Protein AF-A0A6C2CNF8-F1 (afdb_monomer_lite)

Secondary structure (DSSP, 8-state):
--HHHHHHHHHHHHHHHHHHTT-S---S----S--HHHHHHHHHHHHHHHHHHHTS-HHHHH-HHHHHHHHHHHHHHHHHHHHHHHGGG--S-----TT--SSS-HHHHHHHHHHHHHHTT--HHHHHHHHHIIIIITTTT----S----

Sequence (150 aa):
MEVLGGILAIIVIIFFLKAIGRGGSQTFDDPKPMTDQHLLSAIAGQADWLEKMSRSPIETQQSASIVELARKRRGYIAQLCLEACARADRDDGRPMYLGATRSTNAFTEAADYAKELAAKGVSGENAAVRAVKEKMFIPSGVIYSSHWES

Radius of gyration: 18.25 Å; chains: 1; bounding box: 39×37×63 Å

Structure (mmCIF, N/CA/C/O backbone):
data_AF-A0A6C2CNF8-F1
#
_entry.id   AF-A0A6C2CNF8-F1
#
loop_
_atom_site.group_PDB
_atom_site.id
_atom_site.type_symbol
_atom_site.label_atom_id
_atom_site.label_alt_id
_atom_site.label_comp_id
_atom_site.label_asym_id
_atom_site.label_entity_id
_atom_site.label_seq_id
_atom_site.pdbx_PDB_ins_code
_atom_site.Cartn_x
_atom_site.Cartn_y
_atom_site.Cartn_z
_atom_site.occupancy
_atom_site.B_iso_or_equiv
_atom_site.auth_seq_id
_atom_site.auth_comp_id
_atom_site.auth_asym_id
_atom_site.auth_atom_id
_atom_site.pdbx_PDB_model_num
ATOM 1 N N . MET A 1 1 ? -6.934 -25.096 -42.257 1.00 48.16 1 MET A N 1
ATOM 2 C CA . MET A 1 1 ? -7.905 -24.682 -41.217 1.00 48.16 1 MET A CA 1
ATOM 3 C C . MET A 1 1 ? -7.246 -24.427 -39.852 1.00 48.16 1 MET A C 1
ATOM 5 O O . MET A 1 1 ? -7.946 -24.377 -38.855 1.00 48.16 1 MET A O 1
ATOM 9 N N . GLU A 1 2 ? -5.931 -24.188 -39.776 1.00 50.81 2 GLU A N 1
ATOM 10 C CA . GLU A 1 2 ? -5.233 -24.018 -38.482 1.00 50.81 2 GLU A CA 1
ATOM 11 C C . GLU A 1 2 ? -5.052 -22.546 -38.072 1.00 50.81 2 GLU A C 1
ATOM 13 O O . GLU A 1 2 ? -4.971 -22.227 -36.890 1.00 50.81 2 GLU A O 1
ATOM 18 N N . VAL A 1 3 ? -5.084 -21.619 -39.037 1.00 52.03 3 VAL A N 1
ATOM 19 C CA . VAL A 1 3 ? -4.842 -20.187 -38.784 1.00 52.03 3 VAL A CA 1
ATOM 20 C C . VAL A 1 3 ? -6.027 -19.508 -38.080 1.00 52.03 3 VAL A C 1
ATOM 22 O O . VAL A 1 3 ? -5.825 -18.659 -37.217 1.00 52.03 3 VAL A O 1
ATOM 25 N N . LEU A 1 4 ? -7.272 -19.918 -38.372 1.00 48.91 4 LEU A N 1
ATOM 26 C CA . LEU A 1 4 ? -8.455 -19.366 -37.691 1.00 48.91 4 LEU A CA 1
ATOM 27 C C . LEU A 1 4 ? -8.527 -19.769 -36.208 1.00 48.91 4 LEU A C 1
ATOM 29 O O . LEU A 1 4 ? -8.980 -18.971 -35.392 1.00 48.91 4 LEU A O 1
ATOM 33 N N . GLY A 1 5 ? -8.059 -20.972 -35.852 1.00 48.72 5 GLY A N 1
ATOM 34 C CA . GLY A 1 5 ? -8.058 -21.453 -34.466 1.00 48.72 5 GLY A CA 1
ATOM 35 C C . GLY A 1 5 ? -7.094 -20.671 -33.571 1.00 48.72 5 GLY A C 1
ATOM 36 O O . GLY A 1 5 ? -7.444 -20.329 -32.443 1.00 48.72 5 GLY A O 1
ATOM 37 N N . GLY A 1 6 ? -5.919 -20.309 -34.100 1.00 53.69 6 GLY A N 1
ATOM 38 C CA . GLY A 1 6 ? -4.935 -19.488 -33.387 1.00 53.69 6 GLY A CA 1
ATOM 39 C C . GLY A 1 6 ? -5.410 -18.054 -33.145 1.00 53.69 6 GLY A C 1
ATOM 40 O O . GLY A 1 6 ? -5.254 -17.528 -32.046 1.00 53.69 6 GLY A O 1
ATOM 41 N N . ILE A 1 7 ? -6.063 -17.436 -34.136 1.00 58.25 7 ILE A N 1
ATOM 42 C CA . ILE A 1 7 ? -6.615 -16.078 -33.998 1.00 58.25 7 ILE A CA 1
ATOM 43 C C . ILE A 1 7 ? -7.755 -16.058 -32.972 1.00 58.25 7 ILE A C 1
ATOM 45 O O . ILE A 1 7 ? -7.808 -15.159 -32.133 1.00 58.25 7 ILE A O 1
ATOM 49 N N . LEU A 1 8 ? -8.631 -17.070 -32.979 1.00 58.09 8 LEU A N 1
ATOM 50 C CA . LEU A 1 8 ? -9.711 -17.174 -31.997 1.00 58.09 8 LEU A CA 1
ATOM 51 C C . LEU A 1 8 ? -9.161 -17.343 -30.571 1.00 58.09 8 LEU A C 1
ATOM 53 O O . LEU A 1 8 ? -9.637 -16.682 -29.652 1.00 58.09 8 LEU A O 1
ATOM 57 N N . ALA A 1 9 ? -8.121 -18.164 -30.393 1.00 58.03 9 ALA A N 1
ATOM 58 C CA . ALA A 1 9 ? -7.469 -18.359 -29.098 1.00 58.03 9 ALA A CA 1
ATOM 59 C C . ALA A 1 9 ? -6.827 -17.065 -28.569 1.00 58.03 9 ALA A C 1
ATOM 61 O O . ALA A 1 9 ? -6.993 -16.734 -27.397 1.00 58.03 9 ALA A O 1
ATOM 62 N N . ILE A 1 10 ? -6.168 -16.285 -29.434 1.00 62.84 10 ILE A N 1
ATOM 63 C CA . ILE A 1 10 ? -5.588 -14.985 -29.063 1.00 62.84 10 ILE A CA 1
ATOM 64 C C . ILE A 1 10 ? -6.688 -13.995 -28.660 1.00 62.84 10 ILE A C 1
ATOM 66 O O . ILE A 1 10 ? -6.557 -13.314 -27.644 1.00 62.84 10 ILE A O 1
ATOM 70 N N . ILE A 1 11 ? -7.798 -13.943 -29.402 1.00 61.78 11 ILE A N 1
ATOM 71 C CA . ILE A 1 11 ? -8.933 -13.068 -29.073 1.00 61.78 11 ILE A CA 1
ATOM 72 C C . ILE A 1 11 ? -9.542 -13.455 -27.721 1.00 61.78 11 ILE A C 1
ATOM 74 O O . ILE A 1 11 ? -9.820 -12.567 -26.919 1.00 61.78 11 ILE A O 1
ATOM 78 N N . VAL A 1 12 ? -9.697 -14.751 -27.434 1.00 62.19 12 VAL A N 1
ATOM 79 C CA . VAL A 1 12 ? -10.212 -15.242 -26.146 1.00 62.19 12 VAL A CA 1
ATOM 80 C C . VAL A 1 12 ? -9.253 -14.906 -25.004 1.00 62.19 12 VAL A C 1
ATOM 82 O O . VAL A 1 12 ? -9.713 -14.437 -23.968 1.00 62.19 12 VAL A O 1
ATOM 85 N N . ILE A 1 13 ? -7.937 -15.048 -25.190 1.00 60.31 13 ILE A N 1
ATOM 86 C CA . ILE A 1 13 ? -6.933 -14.672 -24.180 1.00 60.31 13 ILE A CA 1
ATOM 87 C C . ILE A 1 13 ? -6.966 -13.162 -23.913 1.00 60.31 13 ILE A C 1
ATOM 89 O O . ILE A 1 13 ? -6.987 -12.748 -22.756 1.00 60.31 13 ILE A O 1
ATOM 93 N N . ILE A 1 14 ? -7.050 -12.330 -24.957 1.00 59.44 14 ILE A N 1
ATOM 94 C CA . ILE A 1 14 ? -7.179 -10.872 -24.812 1.00 59.44 14 ILE A CA 1
ATOM 95 C C . ILE A 1 14 ? -8.494 -10.518 -24.107 1.00 59.44 14 ILE A C 1
ATOM 97 O O . ILE A 1 14 ? -8.499 -9.649 -23.236 1.00 59.44 14 ILE A O 1
ATOM 101 N N . PHE A 1 15 ? -9.602 -11.190 -24.431 1.00 56.16 15 PHE A N 1
ATOM 102 C CA . PHE A 1 15 ? -10.886 -10.968 -23.764 1.00 56.16 15 PHE A CA 1
ATOM 103 C C . PHE A 1 15 ? -10.860 -11.400 -22.297 1.00 56.16 15 PHE A C 1
ATOM 105 O O . PHE A 1 15 ? -11.357 -10.659 -21.457 1.00 56.16 15 PHE A O 1
ATOM 112 N N . PHE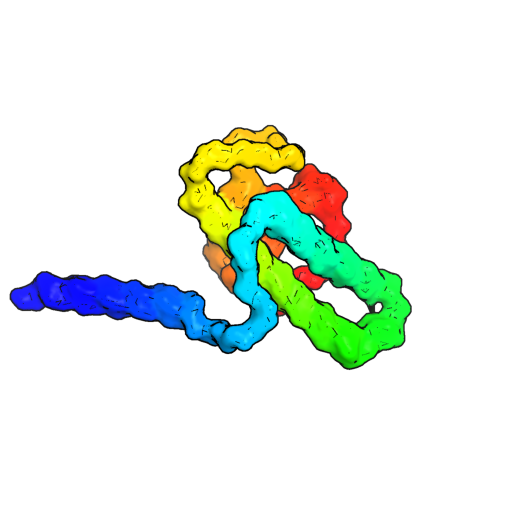 A 1 16 ? -10.242 -12.538 -21.970 1.00 53.69 16 PHE A N 1
ATOM 113 C CA . PHE A 1 16 ? -10.067 -12.994 -20.590 1.00 53.69 16 PHE A CA 1
ATOM 114 C C . PHE A 1 16 ? -9.165 -12.048 -19.792 1.00 53.69 16 PHE A C 1
ATOM 116 O O . PHE A 1 16 ? -9.539 -11.651 -18.693 1.00 53.69 16 PHE A O 1
ATOM 123 N N . LEU A 1 17 ? -8.041 -11.594 -20.357 1.00 54.06 17 LEU A N 1
ATOM 124 C CA . LEU A 1 17 ? -7.172 -10.590 -19.728 1.00 54.06 17 LEU A CA 1
ATOM 125 C C . LEU A 1 17 ? -7.918 -9.269 -19.487 1.00 54.06 17 LEU A C 1
ATOM 127 O O . LEU A 1 17 ? -7.800 -8.661 -18.424 1.00 54.06 17 LEU A O 1
ATOM 131 N N . LYS A 1 18 ? -8.750 -8.844 -20.444 1.00 46.66 18 LYS A N 1
ATOM 132 C CA . LYS A 1 18 ? -9.548 -7.616 -20.337 1.00 46.66 18 LYS A CA 1
ATOM 133 C C . LYS A 1 18 ? -10.743 -7.766 -19.388 1.00 46.66 18 LYS A C 1
ATOM 135 O O . LYS A 1 18 ? -11.150 -6.769 -18.800 1.00 46.66 18 LYS A O 1
ATOM 140 N N . ALA A 1 19 ? -11.287 -8.974 -19.228 1.00 49.00 19 ALA A N 1
ATOM 141 C CA . ALA A 1 19 ? -12.388 -9.290 -18.318 1.00 49.00 19 ALA A CA 1
ATOM 142 C C . ALA A 1 19 ? -11.918 -9.438 -16.864 1.00 49.00 19 ALA A C 1
ATOM 144 O O . ALA A 1 19 ? -12.583 -8.925 -15.968 1.00 49.00 19 ALA A O 1
ATOM 145 N N . ILE A 1 20 ? -10.738 -10.027 -16.631 1.00 53.00 20 ILE A N 1
ATOM 146 C CA . ILE A 1 20 ? -10.081 -10.026 -15.313 1.00 53.00 20 ILE A CA 1
ATOM 147 C C . ILE A 1 20 ? -9.797 -8.577 -14.869 1.00 53.00 20 ILE A C 1
ATOM 149 O O . ILE A 1 20 ? -9.967 -8.248 -13.700 1.00 53.00 20 ILE A O 1
ATOM 153 N N . GLY A 1 21 ? -9.472 -7.679 -15.808 1.00 43.53 21 GLY A N 1
ATOM 154 C CA . GLY A 1 21 ? -9.284 -6.247 -15.545 1.00 43.53 21 GLY A CA 1
ATOM 155 C C . GLY A 1 21 ? -10.554 -5.375 -15.517 1.00 43.53 21 GLY A C 1
ATOM 156 O O . GLY A 1 21 ? -10.434 -4.168 -15.332 1.00 43.53 21 GLY A O 1
ATOM 157 N N . ARG A 1 22 ? -11.764 -5.919 -15.730 1.00 40.25 22 ARG A N 1
ATOM 158 C CA . ARG A 1 22 ? -13.024 -5.134 -15.833 1.00 40.25 22 ARG A CA 1
ATOM 159 C C . ARG A 1 22 ? -14.155 -5.632 -14.922 1.00 40.25 22 ARG A C 1
ATOM 161 O O . ARG A 1 22 ? -15.327 -5.413 -15.212 1.00 40.25 22 ARG A O 1
ATOM 168 N N . GLY A 1 23 ? -13.814 -6.284 -13.814 1.00 36.53 23 GLY A N 1
ATOM 169 C CA . GLY A 1 23 ? -14.777 -6.763 -12.814 1.00 36.53 23 GLY A CA 1
ATOM 170 C C . GLY A 1 23 ? -15.041 -5.817 -11.634 1.00 36.53 23 GLY A C 1
ATOM 171 O O . GLY A 1 23 ? -15.702 -6.226 -10.687 1.00 36.53 23 GLY A O 1
ATOM 172 N N . GLY A 1 24 ? -14.521 -4.588 -11.645 1.00 36.31 24 GLY A N 1
ATOM 173 C CA . GLY A 1 24 ? -14.744 -3.613 -10.577 1.00 36.31 24 GLY A CA 1
ATOM 174 C C . GLY A 1 24 ? -15.863 -2.646 -10.941 1.00 36.31 24 GLY A C 1
ATOM 175 O O . GLY A 1 24 ? -15.722 -1.856 -11.871 1.00 36.31 24 GLY A O 1
ATOM 176 N N . SER A 1 25 ? -16.971 -2.699 -10.205 1.00 39.03 25 SER A N 1
ATOM 177 C CA . SER A 1 25 ? -17.962 -1.623 -10.144 1.00 39.03 25 SER A CA 1
ATOM 178 C C . SER A 1 25 ? -17.269 -0.259 -10.079 1.00 39.03 25 SER A C 1
ATOM 180 O O . SER A 1 25 ? -16.372 -0.078 -9.258 1.00 39.03 25 SER A O 1
ATOM 182 N N . GLN A 1 26 ? -17.690 0.698 -10.911 1.00 43.44 26 GLN A N 1
ATOM 183 C CA . GLN A 1 26 ? -17.283 2.100 -10.798 1.00 43.44 26 GLN A CA 1
ATOM 184 C C . GLN A 1 26 ? -17.627 2.615 -9.393 1.00 43.44 26 GLN A C 1
ATOM 186 O O . GLN A 1 26 ? -18.758 3.010 -9.117 1.00 43.44 26 GLN A O 1
ATOM 191 N N . THR A 1 27 ? -16.651 2.585 -8.492 1.00 42.16 27 THR A N 1
ATOM 192 C CA . THR A 1 27 ? -16.760 3.120 -7.138 1.00 42.16 27 THR A CA 1
ATOM 193 C C . THR A 1 27 ? -15.545 3.990 -6.843 1.00 42.16 27 THR A C 1
ATOM 195 O O . THR A 1 27 ? -14.420 3.511 -6.797 1.00 42.16 27 THR A O 1
ATOM 198 N N . PHE A 1 28 ? -15.833 5.270 -6.619 1.00 42.06 28 PHE A N 1
ATOM 199 C CA . PHE A 1 28 ? -15.032 6.324 -5.990 1.00 42.06 28 PHE A CA 1
ATOM 200 C C . PHE A 1 28 ? -13.687 6.774 -6.600 1.00 42.06 28 PHE A C 1
ATOM 202 O O . PHE A 1 28 ? -13.508 7.981 -6.666 1.00 42.06 28 PHE A O 1
ATOM 209 N N . ASP A 1 29 ? -12.775 5.931 -7.079 1.00 49.03 29 ASP A N 1
ATOM 210 C CA . ASP A 1 29 ? -11.434 6.411 -7.475 1.00 49.03 29 ASP A CA 1
ATOM 211 C C . ASP A 1 29 ? -10.768 5.480 -8.504 1.00 49.03 29 ASP A C 1
ATOM 213 O O . ASP A 1 29 ? -10.039 4.558 -8.148 1.00 49.03 29 ASP A O 1
ATOM 217 N N . ASP A 1 30 ? -10.953 5.752 -9.798 1.00 46.03 30 ASP A N 1
ATOM 218 C CA . ASP A 1 30 ? -9.864 5.448 -10.732 1.00 46.03 30 ASP A CA 1
ATOM 219 C C . ASP A 1 30 ? -8.726 6.417 -10.382 1.00 46.03 30 ASP A C 1
ATOM 221 O O . ASP A 1 30 ? -8.983 7.630 -10.317 1.00 46.03 30 ASP A O 1
ATOM 225 N N . PRO A 1 31 ? -7.481 5.961 -10.153 1.00 50.75 31 PRO A N 1
ATOM 226 C CA . PRO A 1 31 ? -6.381 6.884 -9.944 1.00 50.75 31 PRO A CA 1
ATOM 227 C C . PRO A 1 31 ? -6.261 7.760 -11.194 1.00 50.75 31 PRO A C 1
ATOM 229 O O . PRO A 1 31 ? -5.816 7.317 -12.253 1.00 50.75 31 PRO A O 1
ATOM 232 N N . LYS A 1 32 ? -6.681 9.030 -11.080 1.00 55.91 32 LYS A N 1
ATOM 233 C CA . LYS A 1 32 ? -6.406 10.065 -12.089 1.00 55.91 32 LYS A CA 1
ATOM 234 C C . LYS A 1 32 ? -4.922 9.994 -12.450 1.00 55.91 32 LYS A C 1
ATOM 236 O O . LYS A 1 32 ? -4.132 9.680 -11.559 1.00 55.91 32 LYS A O 1
ATOM 241 N N . PRO A 1 33 ? -4.510 10.319 -13.690 1.00 60.84 33 PRO A N 1
ATOM 242 C CA . PRO A 1 33 ? -3.097 10.342 -14.049 1.00 60.84 33 PRO A CA 1
ATOM 243 C C . PRO A 1 33 ? -2.340 11.226 -13.052 1.00 60.84 33 PRO A C 1
ATOM 245 O O . PRO A 1 33 ? -2.458 12.449 -13.045 1.00 60.84 33 PRO A O 1
ATOM 248 N N . MET A 1 34 ? -1.627 10.567 -12.147 1.00 69.44 34 MET A N 1
ATOM 249 C CA . MET A 1 34 ? -0.957 11.168 -11.004 1.00 69.44 34 MET A CA 1
ATOM 250 C C . MET A 1 34 ? 0.535 10.915 -11.155 1.00 69.44 34 MET A C 1
ATOM 252 O O . MET A 1 34 ? 0.938 9.825 -11.562 1.00 69.44 34 MET A O 1
ATOM 256 N N . THR A 1 35 ? 1.359 11.918 -10.860 1.00 81.31 35 THR A N 1
ATOM 257 C CA . THR A 1 35 ? 2.821 11.772 -10.885 1.00 81.31 35 THR A CA 1
ATOM 258 C C . THR A 1 35 ? 3.258 10.696 -9.892 1.00 81.31 35 THR A C 1
ATOM 260 O O . THR A 1 35 ? 2.512 10.341 -8.977 1.00 81.31 35 THR A O 1
ATOM 263 N N . ASP A 1 36 ? 4.465 10.164 -10.056 1.00 82.44 36 ASP A N 1
ATOM 264 C CA . ASP A 1 36 ? 4.997 9.133 -9.156 1.00 82.44 36 ASP A CA 1
ATOM 265 C C . ASP A 1 36 ? 5.048 9.636 -7.701 1.00 82.44 36 ASP A C 1
ATOM 267 O O . ASP A 1 36 ? 4.657 8.928 -6.774 1.00 82.44 36 ASP A O 1
ATOM 271 N N . GLN A 1 37 ? 5.388 10.914 -7.502 1.00 81.62 37 GLN A N 1
ATOM 272 C CA . GLN A 1 37 ? 5.363 11.562 -6.190 1.00 81.62 37 GLN A CA 1
ATOM 273 C C . GLN A 1 37 ? 3.949 11.676 -5.599 1.00 81.62 37 GLN A C 1
ATOM 275 O O . GLN A 1 37 ? 3.775 11.471 -4.396 1.00 81.62 37 GLN A O 1
ATOM 280 N N . HIS A 1 38 ? 2.935 11.990 -6.413 1.00 83.75 38 HIS A N 1
ATOM 281 C CA . HIS A 1 38 ? 1.547 12.053 -5.946 1.00 83.75 38 HIS A CA 1
ATOM 282 C C . HIS A 1 38 ? 1.014 10.669 -5.578 1.00 83.75 38 HIS A C 1
ATOM 284 O O . HIS A 1 38 ? 0.331 10.548 -4.566 1.00 83.75 38 HIS A O 1
ATOM 290 N N . LEU A 1 39 ? 1.370 9.631 -6.340 1.00 87.56 39 LEU A N 1
ATOM 291 C CA . LEU A 1 39 ? 1.004 8.251 -6.028 1.00 87.56 39 LEU A CA 1
ATOM 292 C C . LEU A 1 39 ? 1.586 7.814 -4.677 1.00 87.56 39 LEU A C 1
ATOM 294 O O . LEU A 1 39 ? 0.852 7.350 -3.806 1.00 87.56 39 LEU A O 1
ATOM 298 N N . LEU A 1 40 ? 2.886 8.032 -4.465 1.00 87.75 40 LEU A N 1
ATOM 299 C CA . LEU A 1 40 ? 3.544 7.689 -3.201 1.00 87.75 40 LEU A CA 1
ATOM 300 C C . LEU A 1 40 ? 2.993 8.499 -2.024 1.00 87.75 40 LEU A C 1
ATOM 302 O O . LEU A 1 40 ? 2.724 7.936 -0.965 1.00 87.75 40 LEU A O 1
ATOM 306 N N . SER A 1 41 ? 2.747 9.797 -2.220 1.00 88.31 41 SER A N 1
ATOM 307 C CA . SER A 1 41 ? 2.113 10.654 -1.208 1.00 88.31 41 SER A CA 1
ATOM 308 C C . SER A 1 41 ? 0.696 10.193 -0.868 1.00 88.31 41 SER A C 1
ATOM 310 O O . SER A 1 41 ? 0.305 10.223 0.298 1.00 88.31 41 SER A O 1
ATOM 312 N N . ALA A 1 42 ? -0.076 9.741 -1.860 1.00 90.50 42 ALA A N 1
ATOM 313 C CA . ALA A 1 42 ? -1.417 9.218 -1.640 1.00 90.50 42 ALA A CA 1
ATOM 314 C C . ALA A 1 42 ? -1.371 7.944 -0.788 1.00 90.50 42 ALA A C 1
ATOM 316 O O . ALA A 1 42 ? -2.076 7.875 0.219 1.00 90.50 42 ALA A O 1
ATOM 317 N N . ILE A 1 43 ? -0.494 6.990 -1.123 1.00 92.31 43 ILE A N 1
ATOM 318 C CA . ILE A 1 43 ? -0.289 5.768 -0.329 1.00 92.31 43 ILE A CA 1
ATOM 319 C C . ILE A 1 43 ? 0.117 6.131 1.107 1.00 92.31 43 ILE A C 1
ATOM 321 O O . ILE A 1 43 ? -0.517 5.671 2.056 1.00 92.31 43 ILE A O 1
ATOM 325 N N . ALA A 1 44 ? 1.103 7.022 1.270 1.00 91.25 44 ALA A N 1
ATOM 326 C CA . ALA A 1 44 ? 1.572 7.490 2.574 1.00 91.25 44 ALA A CA 1
ATOM 327 C C . ALA A 1 44 ? 0.449 8.133 3.405 1.00 91.25 44 ALA A C 1
ATOM 329 O O . ALA A 1 44 ? 0.319 7.862 4.596 1.00 91.25 44 ALA A O 1
ATOM 330 N N . GLY A 1 45 ? -0.393 8.962 2.782 1.00 92.12 45 GLY A N 1
ATOM 331 C CA . GLY A 1 45 ? -1.506 9.630 3.456 1.00 92.12 45 GLY A CA 1
ATOM 332 C C . GLY A 1 45 ? -2.600 8.664 3.916 1.00 92.12 45 GLY A C 1
ATOM 333 O O . GLY A 1 45 ? -3.148 8.824 5.008 1.00 92.12 45 GLY A O 1
ATOM 334 N N . GLN A 1 46 ? -2.910 7.635 3.120 1.00 94.19 46 GLN A N 1
ATOM 335 C CA . GLN A 1 46 ? -3.849 6.588 3.537 1.00 94.19 46 GLN A CA 1
ATOM 336 C C . GLN A 1 46 ? -3.270 5.739 4.677 1.00 94.19 46 GLN A C 1
ATOM 338 O O . GLN A 1 46 ? -3.968 5.456 5.653 1.00 94.19 46 GLN A O 1
ATOM 343 N N . ALA A 1 47 ? -1.992 5.377 4.571 1.00 92.88 47 ALA A N 1
ATOM 344 C CA . ALA A 1 47 ? -1.266 4.613 5.574 1.00 92.88 47 ALA A CA 1
ATOM 345 C C . ALA A 1 47 ? -1.146 5.345 6.917 1.00 92.88 47 ALA A C 1
ATOM 347 O O . ALA A 1 47 ? -1.405 4.758 7.965 1.00 92.88 47 ALA A O 1
ATOM 348 N N . ASP A 1 48 ? -0.812 6.636 6.894 1.00 93.81 48 ASP A N 1
ATOM 349 C CA . ASP A 1 48 ? -0.730 7.483 8.086 1.00 93.81 48 ASP A CA 1
ATOM 350 C C . ASP A 1 48 ? -2.077 7.576 8.808 1.00 93.81 48 ASP A C 1
ATOM 352 O O . ASP A 1 48 ? -2.144 7.497 10.037 1.00 93.81 48 ASP A O 1
ATOM 356 N N . TRP A 1 49 ? -3.174 7.659 8.054 1.00 94.00 49 TRP A N 1
ATOM 357 C CA . TRP A 1 49 ? -4.504 7.614 8.647 1.00 94.00 49 TRP A CA 1
ATOM 358 C C . TRP A 1 49 ? -4.774 6.273 9.347 1.00 94.00 49 TRP A C 1
ATOM 360 O O . TRP A 1 49 ? -5.245 6.270 10.485 1.00 94.00 49 TRP A O 1
ATOM 370 N N . LEU A 1 50 ? -4.455 5.139 8.706 1.00 93.75 50 LEU A N 1
ATOM 371 C CA . LEU A 1 50 ? -4.628 3.808 9.308 1.00 93.75 50 LEU A CA 1
ATOM 372 C C . LEU A 1 50 ? -3.773 3.639 10.568 1.00 93.75 50 LEU A C 1
ATOM 374 O O . LEU A 1 50 ? -4.251 3.110 11.572 1.00 93.75 50 LEU A O 1
ATOM 378 N N . GLU A 1 51 ? -2.539 4.134 10.541 1.00 93.56 51 GLU A N 1
ATOM 379 C CA . GLU A 1 51 ? -1.633 4.117 11.685 1.00 93.56 51 GLU A CA 1
ATOM 380 C C . GLU A 1 51 ? -2.208 4.918 12.860 1.00 93.56 51 GLU A C 1
ATOM 382 O O . GLU A 1 51 ? -2.295 4.407 13.978 1.00 93.56 51 GLU A O 1
ATOM 387 N N . LYS A 1 52 ? -2.695 6.138 12.607 1.00 93.12 52 LYS A N 1
ATOM 388 C CA . LYS A 1 52 ? -3.359 6.972 13.623 1.00 93.12 52 LYS A CA 1
ATOM 389 C C . LYS A 1 52 ? -4.597 6.295 14.205 1.00 93.12 52 LYS A C 1
ATOM 391 O O . LYS A 1 52 ? -4.795 6.330 15.420 1.00 93.12 52 LYS A O 1
ATOM 396 N N . MET A 1 53 ? -5.406 5.643 13.372 1.00 92.38 53 MET A N 1
ATOM 397 C CA . MET A 1 53 ? -6.581 4.918 13.858 1.00 92.38 53 MET A CA 1
ATOM 398 C C . MET A 1 53 ? -6.202 3.700 14.698 1.00 92.38 53 MET A C 1
ATOM 400 O O . MET A 1 53 ? -6.805 3.492 15.745 1.00 92.38 53 MET A O 1
ATOM 404 N N . SER A 1 54 ? -5.164 2.948 14.323 1.00 90.19 54 SER A N 1
ATOM 405 C CA . SER A 1 54 ? -4.700 1.796 15.116 1.00 90.19 54 SER A CA 1
ATOM 406 C C . SER A 1 54 ? -4.195 2.172 16.517 1.00 90.19 54 SER A C 1
ATOM 408 O O . SER A 1 54 ? -4.186 1.339 17.420 1.00 90.19 54 SER A O 1
ATOM 410 N N . ARG A 1 55 ? -3.811 3.440 16.712 1.00 91.62 55 ARG A N 1
ATOM 411 C CA . ARG A 1 55 ? -3.351 4.007 17.990 1.00 91.62 55 ARG A CA 1
ATOM 412 C C . ARG A 1 55 ? -4.437 4.780 18.744 1.00 91.62 55 ARG A C 1
ATOM 414 O O . ARG A 1 55 ? -4.172 5.303 19.822 1.00 91.62 55 ARG A O 1
ATOM 421 N N . SER A 1 56 ? -5.635 4.898 18.175 1.00 92.12 56 SER A N 1
ATOM 422 C CA . SER A 1 56 ? -6.762 5.595 18.804 1.00 92.12 56 SER A CA 1
ATOM 423 C C . SER A 1 56 ? -7.378 4.754 19.937 1.00 92.12 56 SER A C 1
ATOM 425 O O . SER A 1 56 ? -7.120 3.552 19.996 1.00 92.12 56 SER A O 1
ATOM 427 N N . PRO A 1 57 ? -8.200 5.330 20.834 1.00 95.44 57 PRO A N 1
ATOM 428 C CA . PRO A 1 57 ? -8.899 4.562 21.867 1.00 95.44 57 PRO A CA 1
ATOM 429 C C . PRO A 1 57 ? -9.722 3.404 21.288 1.00 95.44 57 PRO A C 1
ATOM 431 O O . PRO A 1 57 ? -10.243 3.507 20.173 1.00 95.44 57 PRO A O 1
ATOM 434 N N . ILE A 1 58 ? -9.860 2.311 22.043 1.00 91.56 58 ILE A N 1
ATOM 435 C CA . ILE A 1 58 ? -10.513 1.072 21.582 1.00 91.56 58 ILE A CA 1
ATOM 436 C C . ILE A 1 58 ? -11.954 1.342 21.130 1.00 91.56 58 ILE A C 1
ATOM 438 O O . ILE A 1 58 ? -12.390 0.816 20.110 1.00 91.56 58 ILE A O 1
ATOM 442 N N . GLU A 1 59 ? -12.666 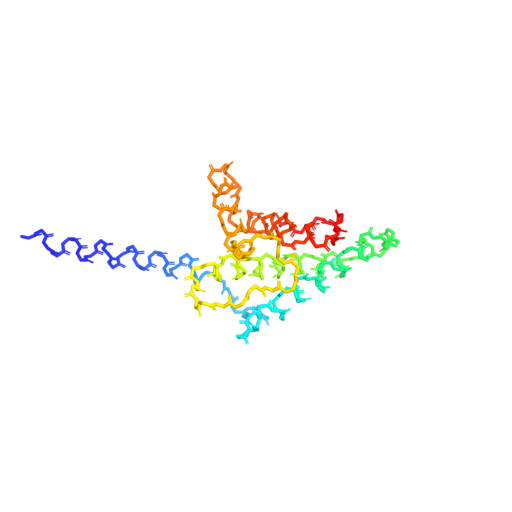2.230 21.818 1.00 92.12 59 GLU A N 1
ATOM 443 C CA . GLU A 1 59 ? -14.035 2.636 21.491 1.00 92.12 59 GLU A CA 1
ATOM 444 C C . GLU A 1 59 ? -14.113 3.292 20.106 1.00 92.12 59 GLU A C 1
ATOM 446 O O . GLU A 1 59 ? -15.062 3.083 19.352 1.00 92.12 59 GLU A O 1
ATOM 451 N N . THR A 1 60 ? -13.079 4.056 19.738 1.00 89.62 60 THR A N 1
ATOM 452 C CA . THR A 1 60 ? -12.971 4.665 18.406 1.00 89.62 60 THR A CA 1
ATOM 453 C C . THR A 1 60 ? -12.675 3.601 17.356 1.00 89.62 60 THR A C 1
ATOM 455 O O . THR A 1 60 ? -13.300 3.600 16.298 1.00 89.62 60 THR A O 1
ATOM 458 N N . GLN A 1 61 ? -11.766 2.667 17.652 1.00 89.06 61 GLN A N 1
ATOM 459 C CA . GLN A 1 61 ? -11.412 1.578 16.736 1.00 89.06 61 GLN A CA 1
ATOM 460 C C . GLN A 1 61 ? -12.596 0.649 16.439 1.00 89.06 61 GLN A C 1
ATOM 462 O O . GLN A 1 61 ? -12.721 0.150 15.323 1.00 89.06 61 GLN A O 1
ATOM 467 N N . GLN A 1 62 ? -13.465 0.426 17.427 1.00 92.00 62 GLN A N 1
ATOM 468 C CA . GLN A 1 62 ? -14.626 -0.460 17.323 1.00 92.00 62 GLN A CA 1
ATOM 469 C C . GLN A 1 62 ? -15.864 0.213 16.722 1.00 92.00 62 GLN A C 1
ATOM 471 O O . GLN A 1 62 ? -16.839 -0.471 16.407 1.00 92.00 62 GLN A O 1
ATOM 476 N N . SER A 1 63 ? -15.844 1.535 16.532 1.00 95.38 63 SER A N 1
ATOM 477 C CA . SER A 1 63 ? -16.939 2.236 15.868 1.00 95.38 63 SER A CA 1
ATOM 478 C C . SER A 1 63 ? -17.145 1.687 14.455 1.00 95.38 63 SER A C 1
ATOM 480 O O . SER A 1 63 ? -16.216 1.664 13.644 1.00 95.38 63 SER A O 1
ATOM 482 N N . ALA A 1 64 ? -18.381 1.299 14.129 1.00 93.69 64 ALA A N 1
ATOM 483 C CA . ALA A 1 64 ? -18.724 0.729 12.826 1.00 93.69 64 ALA A CA 1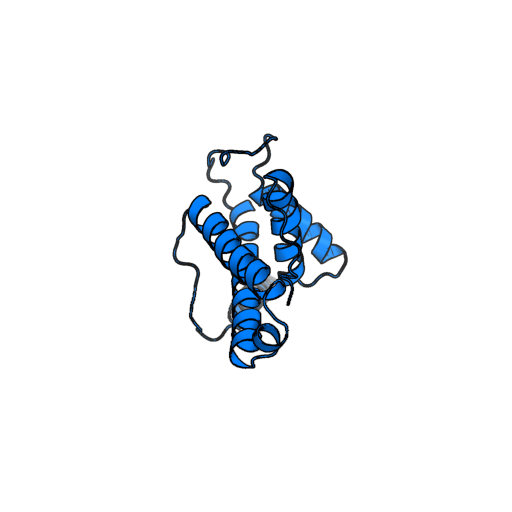
ATOM 484 C C . ALA A 1 64 ? -18.296 1.632 11.654 1.00 93.69 64 ALA A C 1
ATOM 486 O O . ALA A 1 64 ? -17.801 1.139 10.641 1.00 93.69 64 ALA A O 1
ATOM 487 N N . SER A 1 65 ? -18.410 2.956 11.816 1.00 92.75 65 SER A N 1
ATOM 488 C CA . SER A 1 65 ? -17.988 3.922 10.797 1.00 92.75 65 SER A CA 1
ATOM 489 C C . SER A 1 65 ? -16.472 3.931 10.581 1.00 92.75 65 SER A C 1
ATOM 491 O O . SER A 1 65 ? -16.014 4.069 9.447 1.00 92.75 65 SER A O 1
ATOM 493 N N . ILE A 1 66 ? -15.683 3.735 11.641 1.00 92.50 66 ILE A N 1
ATOM 494 C CA . ILE A 1 66 ? -14.219 3.674 11.570 1.00 92.50 66 ILE A CA 1
ATOM 495 C C . ILE A 1 66 ? -13.764 2.345 10.975 1.00 92.50 66 ILE A C 1
ATOM 497 O O . ILE A 1 66 ? -12.888 2.345 10.112 1.00 92.50 66 ILE A O 1
ATOM 501 N N . VAL A 1 67 ? -14.395 1.232 11.355 1.00 91.94 67 VAL A N 1
ATOM 502 C CA . VAL A 1 67 ? -14.117 -0.088 10.771 1.00 91.94 67 VAL A CA 1
ATOM 503 C C . VAL A 1 67 ? -14.395 -0.084 9.266 1.00 91.94 67 VAL A C 1
ATOM 505 O O . VAL A 1 67 ? -13.560 -0.535 8.475 1.00 91.94 67 VAL A O 1
ATOM 508 N N . GLU A 1 68 ? -15.535 0.467 8.843 1.00 93.44 68 GLU A N 1
ATOM 509 C CA . GLU A 1 68 ? -15.876 0.567 7.424 1.00 93.44 68 GLU A CA 1
ATOM 510 C C . GLU A 1 68 ? -14.895 1.473 6.669 1.00 93.44 68 GLU A C 1
ATOM 512 O O . GLU A 1 68 ? -14.433 1.120 5.580 1.00 93.44 68 GLU A O 1
ATOM 517 N N . LEU A 1 69 ? -14.535 2.620 7.252 1.00 93.31 69 LEU A N 1
ATOM 518 C CA . LEU A 1 69 ? -13.588 3.551 6.648 1.00 93.31 69 LEU A CA 1
ATOM 519 C C . LEU A 1 69 ? -12.181 2.946 6.542 1.00 93.31 69 LEU A C 1
ATOM 521 O O . LEU A 1 69 ? -11.535 3.093 5.506 1.00 93.31 69 LEU A O 1
ATOM 525 N N . ALA A 1 70 ? -11.728 2.206 7.557 1.00 92.12 70 ALA A N 1
ATOM 526 C CA . ALA A 1 70 ? -10.463 1.480 7.524 1.00 92.12 70 ALA A CA 1
ATOM 527 C C . ALA A 1 70 ? -10.457 0.417 6.417 1.00 92.12 70 ALA A C 1
ATOM 529 O O . ALA A 1 70 ? -9.495 0.333 5.653 1.00 92.12 70 ALA A O 1
ATOM 530 N N . ARG A 1 71 ? -11.554 -0.338 6.259 1.00 92.50 71 ARG A N 1
ATOM 531 C CA . ARG A 1 71 ? -11.707 -1.310 5.165 1.00 92.50 71 ARG A CA 1
ATOM 532 C C . ARG A 1 71 ? -11.625 -0.637 3.793 1.00 92.50 71 ARG A C 1
ATOM 534 O O . ARG A 1 71 ? -10.888 -1.115 2.935 1.00 92.50 71 ARG A O 1
ATOM 541 N N . LYS A 1 72 ? -12.338 0.479 3.593 1.00 92.31 72 LYS A N 1
ATOM 542 C CA . LYS A 1 72 ? -12.303 1.248 2.334 1.00 92.31 72 LYS A CA 1
ATOM 543 C C . LYS A 1 72 ? -10.895 1.756 2.022 1.00 92.31 72 LYS A C 1
ATOM 545 O O . LYS A 1 72 ? -10.435 1.618 0.894 1.00 92.31 72 LYS A O 1
ATOM 550 N N . ARG A 1 73 ? -10.189 2.289 3.023 1.00 92.94 73 ARG A N 1
ATOM 551 C CA . ARG A 1 73 ? -8.821 2.798 2.850 1.00 92.94 73 ARG A CA 1
ATOM 552 C C . ARG A 1 73 ? -7.808 1.697 2.553 1.00 92.94 73 ARG A C 1
ATOM 554 O O . ARG A 1 73 ? -6.964 1.916 1.697 1.00 92.94 73 ARG A O 1
ATOM 561 N N . ARG A 1 74 ? -7.911 0.519 3.181 1.00 93.62 74 ARG A N 1
ATOM 562 C CA . ARG A 1 74 ? -7.077 -0.646 2.823 1.00 93.62 74 ARG A CA 1
ATOM 563 C C . ARG A 1 74 ? -7.274 -1.061 1.366 1.00 93.62 74 ARG A C 1
ATOM 565 O O . ARG A 1 74 ? -6.297 -1.195 0.639 1.00 93.62 74 ARG A O 1
ATOM 572 N N . GLY A 1 75 ? -8.529 -1.152 0.919 1.00 91.75 75 GLY A N 1
ATOM 573 C CA . GLY A 1 75 ? -8.838 -1.419 -0.489 1.00 91.75 75 GLY A CA 1
ATOM 574 C C . GLY A 1 75 ? -8.235 -0.373 -1.433 1.00 91.75 75 GLY A C 1
ATOM 575 O O . GLY A 1 75 ? -7.639 -0.725 -2.446 1.00 91.75 75 GLY A O 1
ATOM 576 N N . TYR A 1 76 ? -8.309 0.910 -1.069 1.00 92.25 76 TYR A N 1
ATOM 577 C CA . TYR A 1 76 ? -7.718 1.972 -1.882 1.00 92.25 76 TYR A CA 1
ATOM 578 C C . TYR A 1 76 ? -6.182 1.930 -1.900 1.00 92.25 76 TYR A C 1
ATOM 580 O O . TYR A 1 76 ? -5.577 2.089 -2.957 1.00 92.25 76 TYR A O 1
ATOM 588 N N . ILE A 1 77 ? -5.532 1.641 -0.766 1.00 93.38 77 ILE A N 1
ATOM 589 C CA . ILE A 1 77 ? -4.080 1.404 -0.718 1.00 93.38 77 ILE A CA 1
ATOM 590 C C . ILE A 1 77 ? -3.697 0.269 -1.667 1.00 93.38 77 ILE A C 1
ATOM 592 O O . ILE A 1 77 ? -2.759 0.436 -2.441 1.00 93.38 77 ILE A O 1
ATOM 596 N N . ALA A 1 78 ? -4.431 -0.847 -1.660 1.00 92.81 78 ALA A N 1
ATOM 597 C CA . ALA A 1 78 ? -4.154 -1.969 -2.553 1.00 92.81 78 ALA A CA 1
ATOM 598 C C . ALA A 1 78 ? -4.205 -1.564 -4.035 1.00 92.81 78 ALA A C 1
ATOM 600 O O . ALA A 1 78 ? -3.295 -1.900 -4.793 1.00 92.81 78 ALA A O 1
ATOM 601 N N . GLN A 1 79 ? -5.200 -0.767 -4.435 1.00 91.81 79 GLN A N 1
ATOM 602 C CA . GLN A 1 79 ? -5.300 -0.232 -5.799 1.00 91.81 79 GLN A CA 1
ATOM 603 C C . GLN A 1 79 ? -4.119 0.680 -6.162 1.00 91.81 79 GLN A C 1
ATOM 605 O O . GLN A 1 79 ? -3.538 0.544 -7.240 1.00 91.81 79 GLN A O 1
ATOM 610 N N . LEU A 1 80 ? -3.718 1.578 -5.257 1.00 91.81 80 LEU A N 1
ATOM 611 C CA . LEU A 1 80 ? -2.562 2.454 -5.470 1.00 91.81 80 LEU A CA 1
ATOM 612 C C . LEU A 1 80 ? -1.249 1.655 -5.555 1.00 91.81 80 LEU A C 1
ATOM 614 O O . LEU A 1 80 ? -0.389 1.967 -6.379 1.00 91.81 80 LEU A O 1
ATOM 618 N N . CYS A 1 81 ? -1.092 0.603 -4.747 1.00 91.75 81 CYS A N 1
ATOM 619 C CA . CYS A 1 81 ? 0.072 -0.281 -4.797 1.00 91.75 81 CYS A CA 1
ATOM 620 C C . CYS A 1 81 ? 0.135 -1.088 -6.102 1.00 91.75 81 CYS A C 1
ATOM 622 O O . CYS A 1 81 ? 1.219 -1.257 -6.656 1.00 91.75 81 CYS A O 1
ATOM 624 N N . LEU A 1 82 ? -1.006 -1.541 -6.628 1.00 91.12 82 LEU A N 1
ATOM 625 C CA . LEU A 1 82 ? -1.068 -2.183 -7.943 1.00 91.12 82 LEU A CA 1
ATOM 626 C C . LEU A 1 82 ? -0.652 -1.227 -9.068 1.00 91.12 82 LEU A C 1
ATOM 628 O O . LEU A 1 82 ? 0.150 -1.611 -9.915 1.00 91.12 8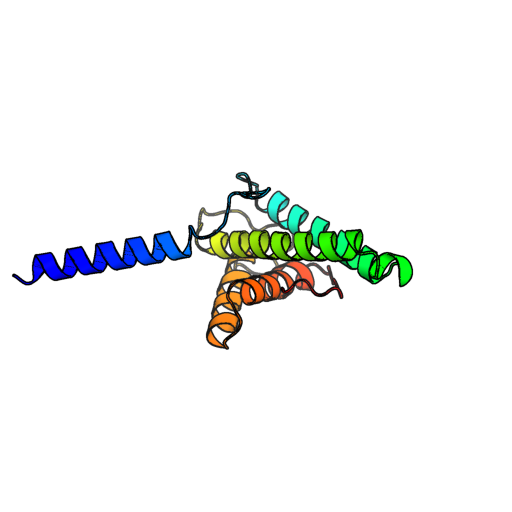2 LEU A O 1
ATOM 632 N N . GLU A 1 83 ? -1.133 0.021 -9.061 1.00 88.62 83 GLU A N 1
ATOM 633 C CA . GLU A 1 83 ? -0.697 1.044 -10.027 1.00 88.62 83 GLU A CA 1
ATOM 634 C C . GLU A 1 83 ? 0.806 1.332 -9.893 1.00 88.62 83 GLU A C 1
ATOM 636 O O . GLU A 1 83 ? 1.485 1.492 -10.905 1.00 88.62 83 GLU A O 1
ATOM 641 N N . ALA A 1 84 ? 1.355 1.349 -8.672 1.00 88.06 84 ALA A N 1
ATOM 642 C CA . ALA A 1 84 ? 2.796 1.493 -8.464 1.00 88.06 84 ALA A CA 1
ATOM 643 C C . ALA A 1 84 ? 3.571 0.346 -9.134 1.00 88.06 84 ALA A C 1
ATOM 645 O O . ALA A 1 84 ? 4.478 0.599 -9.923 1.00 88.06 84 ALA A O 1
ATOM 646 N N . CYS A 1 85 ? 3.178 -0.908 -8.904 1.00 88.12 85 CYS A N 1
ATOM 647 C CA . CYS A 1 85 ? 3.809 -2.050 -9.566 1.00 88.12 85 CYS A CA 1
ATOM 648 C C . CYS A 1 85 ? 3.630 -2.015 -11.096 1.00 88.12 85 CYS A C 1
ATOM 650 O O . CYS A 1 85 ? 4.565 -2.339 -11.820 1.00 88.12 85 CYS A O 1
ATOM 652 N N . ALA A 1 86 ? 2.479 -1.571 -11.608 1.00 86.00 86 ALA A N 1
ATOM 653 C CA . ALA A 1 86 ? 2.229 -1.455 -13.048 1.00 86.00 86 ALA A CA 1
ATOM 654 C C . ALA A 1 86 ? 3.070 -0.360 -13.734 1.00 86.00 86 ALA A C 1
ATOM 656 O O . ALA A 1 86 ? 3.282 -0.401 -14.946 1.00 86.00 86 ALA A O 1
ATOM 657 N N . ARG A 1 87 ? 3.570 0.629 -12.981 1.00 79.62 87 ARG A N 1
ATOM 658 C CA . ARG A 1 87 ? 4.485 1.659 -13.502 1.00 79.62 87 ARG A CA 1
ATOM 659 C C . ARG A 1 87 ? 5.900 1.150 -13.745 1.00 79.62 87 ARG A C 1
ATOM 661 O O . ARG A 1 87 ? 6.635 1.825 -14.453 1.00 79.62 87 ARG A O 1
ATOM 668 N N . ALA A 1 88 ? 6.270 -0.021 -13.222 1.00 74.62 88 ALA A N 1
ATOM 669 C CA . ALA A 1 88 ? 7.564 -0.640 -13.509 1.00 74.62 88 ALA A CA 1
ATOM 670 C C . ALA A 1 88 ? 7.774 -0.927 -15.002 1.00 74.62 88 ALA A C 1
ATOM 672 O O . ALA A 1 88 ? 8.896 -0.821 -15.485 1.00 74.62 88 ALA A O 1
ATOM 673 N N . ASP A 1 89 ? 6.697 -1.245 -15.725 1.00 61.72 89 ASP A N 1
ATOM 674 C CA . ASP A 1 89 ? 6.739 -1.550 -17.160 1.00 61.72 89 ASP A CA 1
ATOM 675 C C . ASP A 1 89 ? 6.718 -0.276 -18.033 1.00 61.72 89 ASP A C 1
ATOM 677 O O . ASP A 1 89 ? 6.857 -0.343 -19.255 1.00 61.72 89 ASP A O 1
ATOM 681 N N . ARG A 1 90 ? 6.546 0.902 -17.412 1.00 65.25 90 ARG A N 1
ATOM 682 C CA . ARG A 1 90 ? 6.617 2.223 -18.051 1.00 65.25 90 ARG A CA 1
ATOM 683 C C . ARG A 1 90 ? 8.059 2.732 -17.951 1.00 65.25 90 ARG A C 1
ATOM 685 O O . ARG A 1 90 ? 8.374 3.627 -17.165 1.00 65.25 90 ARG A O 1
ATOM 692 N N . ASP A 1 91 ? 8.961 2.076 -18.680 1.00 53.41 91 ASP A N 1
ATOM 693 C CA . ASP A 1 91 ? 10.369 2.475 -18.780 1.00 53.41 91 ASP A CA 1
ATOM 694 C C . ASP A 1 91 ? 10.509 3.721 -19.674 1.00 53.41 91 ASP A C 1
ATOM 696 O O . ASP A 1 91 ? 10.971 3.670 -20.812 1.00 53.41 91 ASP A O 1
ATOM 700 N N . ASP A 1 92 ? 10.035 4.866 -19.173 1.00 53.09 92 ASP A N 1
ATOM 701 C CA . ASP A 1 92 ? 10.020 6.131 -19.920 1.00 53.09 92 ASP A CA 1
ATOM 702 C C . ASP A 1 92 ? 11.329 6.931 -19.731 1.00 53.09 92 ASP A C 1
ATOM 704 O O . ASP A 1 92 ? 11.353 8.143 -19.952 1.00 53.09 92 ASP A O 1
ATOM 708 N N . GLY A 1 93 ? 12.406 6.309 -19.234 1.00 47.88 93 GLY A N 1
ATOM 709 C CA . GLY A 1 93 ? 13.625 7.030 -18.841 1.00 47.88 93 GLY A CA 1
ATOM 710 C C . GLY A 1 93 ? 13.396 8.008 -17.679 1.00 47.88 93 GLY A C 1
ATOM 711 O O . GLY A 1 93 ? 14.046 9.053 -17.598 1.00 47.88 93 GLY A O 1
ATOM 712 N N . ARG A 1 94 ? 12.429 7.707 -16.797 1.00 51.78 94 ARG A N 1
ATOM 713 C CA . ARG A 1 94 ? 12.042 8.599 -15.697 1.00 51.78 94 ARG A CA 1
ATOM 714 C C . ARG A 1 94 ? 13.153 8.722 -14.649 1.00 51.78 94 ARG A C 1
ATOM 716 O O . ARG A 1 94 ? 13.786 7.723 -14.305 1.00 51.78 94 ARG A O 1
ATOM 723 N N . PRO A 1 95 ? 13.373 9.929 -14.100 1.00 46.88 95 PRO A N 1
ATOM 724 C CA . PRO A 1 95 ? 14.380 10.146 -13.073 1.00 46.88 95 PRO A CA 1
ATOM 725 C C . PRO A 1 95 ? 14.054 9.358 -11.799 1.00 46.88 95 PRO A C 1
ATOM 727 O O . PRO 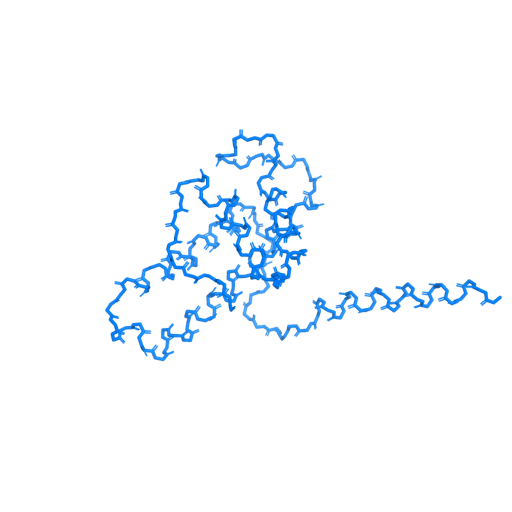A 1 95 ? 12.896 9.271 -11.387 1.00 46.88 95 PRO A O 1
ATOM 730 N N . MET A 1 96 ? 15.101 8.832 -11.152 1.00 52.50 96 MET A N 1
ATOM 731 C CA . MET A 1 96 ? 15.053 8.343 -9.771 1.00 52.50 96 MET A CA 1
ATOM 732 C C . MET A 1 96 ? 14.280 9.327 -8.887 1.00 52.50 96 MET A C 1
ATOM 734 O O . MET A 1 96 ? 14.565 10.527 -8.892 1.00 52.50 96 MET A O 1
ATOM 738 N N . TYR A 1 97 ? 13.344 8.833 -8.078 1.00 54.94 97 TYR A N 1
ATOM 739 C CA . TYR A 1 97 ? 12.777 9.654 -7.014 1.00 54.94 97 TYR A CA 1
ATOM 740 C C . TYR A 1 97 ? 13.837 9.905 -5.926 1.00 54.94 97 TYR A C 1
ATOM 742 O O . TYR A 1 97 ? 14.744 9.094 -5.707 1.00 54.94 97 TYR A O 1
ATOM 750 N N . LEU A 1 98 ? 13.730 11.047 -5.242 1.00 44.69 98 LEU A N 1
ATOM 751 C CA . LEU A 1 98 ? 14.622 11.427 -4.143 1.00 44.69 98 LEU A CA 1
ATOM 752 C C . LEU A 1 98 ? 14.623 10.339 -3.054 1.00 44.69 98 LEU A C 1
ATOM 754 O O . LEU A 1 98 ? 13.607 10.120 -2.399 1.00 44.69 98 LEU A O 1
ATOM 758 N N . GLY A 1 99 ? 15.770 9.672 -2.874 1.00 47.31 99 GLY A N 1
ATOM 759 C CA . GLY A 1 99 ? 15.973 8.609 -1.880 1.00 47.31 99 GLY A CA 1
ATOM 760 C C . GLY A 1 99 ? 16.261 7.211 -2.446 1.00 47.31 99 GLY A C 1
ATOM 761 O O . GLY A 1 99 ? 16.546 6.307 -1.664 1.00 47.31 99 GLY A O 1
ATOM 762 N N . ALA A 1 100 ? 16.231 7.010 -3.768 1.00 50.88 100 ALA A N 1
ATOM 763 C CA . ALA A 1 100 ? 16.630 5.740 -4.380 1.00 50.88 100 ALA A CA 1
ATOM 764 C C . ALA A 1 100 ? 18.154 5.516 -4.262 1.00 50.88 100 ALA A C 1
ATOM 766 O O . ALA A 1 100 ? 18.953 6.322 -4.735 1.00 50.88 100 ALA A O 1
ATOM 767 N N . THR A 1 101 ? 18.566 4.418 -3.621 1.00 46.69 101 THR A N 1
ATOM 768 C CA . THR A 1 101 ? 19.980 4.103 -3.328 1.00 46.69 101 THR A CA 1
ATOM 769 C C . THR A 1 101 ? 20.653 3.201 -4.371 1.00 46.69 101 THR A C 1
ATOM 771 O O . THR A 1 101 ? 21.858 2.962 -4.280 1.00 46.69 101 THR A O 1
ATOM 774 N N . ARG A 1 102 ? 19.919 2.706 -5.380 1.00 46.34 102 ARG A N 1
ATOM 775 C CA . ARG A 1 102 ? 20.429 1.844 -6.465 1.00 46.34 102 ARG A CA 1
ATOM 776 C C . ARG A 1 102 ? 19.859 2.236 -7.818 1.00 46.34 102 ARG A C 1
ATOM 778 O O . ARG A 1 102 ? 18.734 2.705 -7.884 1.00 46.34 102 ARG A O 1
ATOM 785 N N . SER A 1 103 ? 20.619 1.972 -8.886 1.00 43.38 103 SER A N 1
ATOM 786 C CA . SER A 1 103 ? 20.297 2.256 -10.300 1.00 43.38 103 SER A CA 1
ATOM 787 C C . SER A 1 103 ? 18.997 1.630 -10.823 1.00 43.38 103 SER A C 1
ATOM 789 O O . SER A 1 103 ? 18.617 1.896 -11.959 1.00 43.38 103 SER A O 1
ATOM 791 N N . THR A 1 104 ? 18.333 0.796 -10.025 1.00 53.44 104 THR A N 1
ATOM 792 C CA . THR A 1 104 ? 17.030 0.210 -10.326 1.00 53.44 104 THR A CA 1
ATOM 793 C C . THR A 1 104 ? 15.949 1.096 -9.714 1.00 53.44 104 THR A C 1
ATOM 795 O O . THR A 1 104 ? 15.962 1.377 -8.517 1.00 53.44 104 THR A O 1
ATOM 798 N N . ASN A 1 105 ? 15.010 1.566 -10.531 1.00 73.31 105 ASN A N 1
ATOM 799 C CA . ASN A 1 105 ? 13.859 2.320 -10.048 1.00 73.31 105 ASN A CA 1
ATOM 800 C C . ASN A 1 105 ? 13.088 1.473 -9.009 1.00 73.31 105 ASN A C 1
ATOM 802 O O . ASN A 1 105 ? 12.751 0.326 -9.297 1.00 73.31 105 ASN A O 1
ATOM 806 N N . ALA A 1 106 ? 12.788 1.992 -7.811 1.00 76.12 106 ALA A N 1
ATOM 807 C CA . ALA A 1 106 ? 12.139 1.181 -6.767 1.00 76.12 106 ALA A CA 1
ATOM 808 C C . ALA A 1 106 ? 10.724 0.712 -7.139 1.00 76.12 106 ALA A C 1
ATOM 810 O O . ALA A 1 106 ? 10.222 -0.238 -6.545 1.00 76.12 106 ALA A O 1
ATOM 811 N N . PHE A 1 107 ? 10.093 1.330 -8.144 1.00 83.69 107 PHE A N 1
ATOM 812 C CA . PHE A 1 107 ? 8.881 0.784 -8.758 1.00 83.69 107 PHE A CA 1
ATOM 813 C C . PHE A 1 107 ? 9.141 -0.591 -9.398 1.00 83.69 107 PHE A C 1
ATOM 815 O O . PHE A 1 107 ? 8.352 -1.511 -9.197 1.00 83.69 107 PHE A O 1
ATOM 822 N N . THR A 1 108 ? 10.267 -0.762 -10.096 1.00 85.06 108 THR A N 1
ATOM 823 C CA . THR A 1 108 ? 10.702 -2.046 -10.667 1.00 85.06 108 THR A CA 1
ATOM 824 C C . THR A 1 108 ? 11.042 -3.052 -9.574 1.00 85.06 108 THR A C 1
ATOM 826 O O . THR A 1 108 ? 10.550 -4.175 -9.616 1.00 85.06 108 THR A O 1
ATOM 829 N N . GLU A 1 109 ? 11.784 -2.643 -8.538 1.00 86.81 109 GLU A N 1
ATOM 830 C CA . GLU A 1 109 ? 12.085 -3.531 -7.403 1.00 86.81 109 GLU A CA 1
ATOM 831 C C . GLU A 1 109 ? 10.809 -4.000 -6.682 1.00 86.81 109 GLU A C 1
ATOM 833 O O . GLU A 1 109 ? 10.688 -5.171 -6.318 1.00 86.81 109 GLU A O 1
ATOM 838 N N . ALA A 1 110 ? 9.832 -3.104 -6.502 1.00 89.94 110 ALA A N 1
ATOM 839 C CA . ALA A 1 110 ? 8.531 -3.450 -5.944 1.00 89.94 110 ALA A CA 1
ATOM 840 C C . ALA A 1 110 ? 7.749 -4.398 -6.867 1.00 89.94 110 ALA A C 1
ATOM 842 O O . ALA A 1 110 ? 7.155 -5.360 -6.389 1.00 89.94 110 ALA A O 1
ATOM 843 N N . ALA A 1 111 ? 7.750 -4.173 -8.181 1.00 90.25 111 ALA A N 1
ATOM 844 C CA . ALA A 1 111 ? 7.054 -5.044 -9.125 1.00 90.25 111 ALA A CA 1
ATOM 845 C C . ALA A 1 111 ? 7.659 -6.453 -9.180 1.00 90.25 111 ALA A C 1
ATOM 847 O O . ALA A 1 111 ? 6.921 -7.438 -9.144 1.00 90.25 111 ALA A O 1
ATOM 848 N N . ASP A 1 112 ? 8.984 -6.567 -9.219 1.00 90.12 112 ASP A N 1
ATOM 849 C CA . ASP A 1 112 ? 9.659 -7.864 -9.253 1.00 90.12 112 ASP A CA 1
ATOM 850 C C . ASP A 1 112 ? 9.443 -8.633 -7.952 1.00 90.12 112 ASP A C 1
ATOM 852 O O . ASP A 1 112 ? 9.073 -9.809 -7.973 1.00 90.12 112 ASP A O 1
ATOM 856 N N . TYR A 1 113 ? 9.531 -7.951 -6.811 1.00 92.56 113 TYR A N 1
ATOM 857 C CA . TYR A 1 113 ? 9.229 -8.583 -5.536 1.00 92.56 113 TYR A CA 1
ATOM 858 C C . TYR A 1 113 ? 7.741 -8.959 -5.394 1.00 92.56 113 TYR A C 1
ATOM 860 O O . TYR A 1 113 ? 7.419 -10.006 -4.831 1.00 92.56 113 TYR A O 1
ATOM 868 N N . ALA A 1 114 ? 6.814 -8.180 -5.963 1.00 93.19 114 ALA A N 1
ATOM 869 C CA . ALA A 1 114 ? 5.402 -8.559 -6.025 1.00 93.19 114 ALA A CA 1
ATOM 870 C C . ALA A 1 114 ? 5.194 -9.837 -6.859 1.00 93.19 114 ALA A C 1
ATOM 872 O O . ALA A 1 114 ? 4.443 -10.719 -6.438 1.00 93.19 114 ALA A O 1
ATOM 873 N N . LYS A 1 115 ? 5.894 -9.987 -7.995 1.00 92.50 115 LYS A N 1
ATOM 874 C CA . LYS A 1 115 ? 5.875 -11.220 -8.805 1.00 92.50 115 LYS A CA 1
ATOM 875 C C . LYS A 1 115 ? 6.410 -12.415 -8.012 1.00 92.50 115 LYS A C 1
ATOM 877 O O . LYS A 1 115 ? 5.803 -13.484 -8.049 1.00 92.50 115 LYS A O 1
ATOM 882 N N . GLU A 1 116 ? 7.490 -12.241 -7.247 1.00 94.19 116 GLU A N 1
ATOM 883 C CA . GLU A 1 116 ? 8.014 -13.292 -6.364 1.00 94.19 116 GLU A CA 1
ATOM 884 C C . GLU A 1 116 ? 7.009 -13.707 -5.280 1.00 94.19 116 GLU A C 1
ATOM 886 O O . GLU A 1 116 ? 6.848 -14.896 -5.000 1.00 94.19 116 GLU A O 1
ATOM 891 N N . LEU A 1 117 ? 6.331 -12.742 -4.651 1.00 93.19 117 LEU A N 1
ATOM 892 C CA . LEU A 1 117 ? 5.303 -13.010 -3.643 1.00 93.19 117 LEU A CA 1
ATOM 893 C C . LEU A 1 117 ? 4.088 -13.719 -4.250 1.00 93.19 117 LEU A C 1
ATOM 895 O O . LEU A 1 117 ? 3.573 -14.666 -3.652 1.00 93.19 117 LEU A O 1
ATOM 899 N N . ALA A 1 118 ? 3.666 -13.316 -5.448 1.00 91.94 118 ALA A N 1
ATOM 900 C CA . ALA A 1 118 ? 2.593 -13.979 -6.179 1.00 91.94 118 ALA A CA 1
ATOM 901 C C . ALA A 1 118 ? 2.963 -15.424 -6.551 1.00 91.94 118 ALA A C 1
ATOM 903 O O . ALA A 1 118 ? 2.161 -16.335 -6.351 1.00 91.94 118 ALA A O 1
ATOM 904 N N . ALA A 1 119 ? 4.205 -15.666 -6.986 1.00 93.25 119 ALA A N 1
ATOM 905 C CA . ALA A 1 119 ? 4.722 -17.014 -7.241 1.00 93.25 119 ALA A CA 1
ATOM 906 C C . ALA A 1 119 ? 4.756 -17.893 -5.974 1.00 93.25 119 ALA A C 1
ATOM 908 O O . ALA A 1 119 ? 4.673 -19.116 -6.066 1.00 93.25 119 ALA A O 1
ATOM 909 N N . LYS A 1 120 ? 4.826 -17.277 -4.786 1.00 94.62 120 LYS A N 1
ATOM 910 C CA . LYS A 1 120 ? 4.717 -17.940 -3.474 1.00 94.62 120 LYS A CA 1
ATOM 911 C C . LYS A 1 120 ? 3.265 -18.111 -2.992 1.00 94.62 120 LYS A C 1
ATOM 913 O O . LYS A 1 120 ? 3.057 -18.557 -1.867 1.00 94.62 120 LYS A O 1
ATOM 918 N N . GLY A 1 121 ? 2.269 -17.768 -3.812 1.00 92.12 121 GLY A N 1
ATOM 919 C CA . GLY A 1 121 ? 0.846 -17.958 -3.514 1.00 92.12 121 GLY A CA 1
ATOM 920 C C . GLY A 1 121 ? 0.161 -16.787 -2.803 1.00 92.12 121 GLY A C 1
ATOM 921 O O . GLY A 1 121 ? -0.970 -16.937 -2.346 1.00 92.12 121 GLY A O 1
ATOM 922 N N . VAL A 1 122 ? 0.805 -15.621 -2.697 1.00 91.88 122 VAL A N 1
ATOM 923 C CA . VAL A 1 122 ? 0.148 -14.406 -2.187 1.00 91.88 122 VAL A CA 1
ATOM 924 C C . VAL A 1 122 ? -0.765 -13.834 -3.278 1.00 91.88 122 VAL A C 1
ATOM 926 O O . VAL A 1 122 ? -0.350 -13.707 -4.427 1.00 91.88 122 VAL A O 1
ATOM 929 N N . SER A 1 123 ? -2.004 -13.460 -2.942 1.00 90.94 123 SER A N 1
ATOM 930 C CA . SER A 1 123 ? -2.913 -12.802 -3.896 1.00 90.94 123 SER A CA 1
ATOM 931 C C . SER A 1 123 ? -2.283 -11.530 -4.473 1.00 90.94 123 SER A C 1
ATOM 933 O O . SER A 1 123 ? -1.631 -10.799 -3.729 1.00 90.94 123 SER A O 1
ATOM 935 N N . GLY A 1 124 ? -2.533 -11.217 -5.747 1.00 87.44 124 GLY A N 1
ATOM 936 C CA . GLY A 1 124 ? -1.889 -10.092 -6.444 1.00 87.44 124 GLY A CA 1
ATOM 937 C C . GLY A 1 124 ? -1.975 -8.746 -5.710 1.00 87.44 124 GLY A C 1
ATOM 938 O O . GLY A 1 124 ? -0.966 -8.056 -5.597 1.00 87.44 124 GLY A O 1
ATOM 939 N N . GLU A 1 125 ? -3.136 -8.412 -5.137 1.00 90.06 125 GLU A N 1
ATOM 940 C CA . GLU A 1 125 ? -3.326 -7.201 -4.319 1.00 90.06 125 GLU A CA 1
ATOM 941 C C . GLU A 1 125 ? -2.399 -7.186 -3.095 1.00 90.06 125 GLU A C 1
ATOM 943 O O . GLU A 1 125 ? -1.569 -6.289 -2.949 1.00 90.06 125 GLU A O 1
ATOM 948 N N . ASN A 1 126 ? -2.472 -8.217 -2.249 1.00 91.75 126 ASN A N 1
ATOM 949 C CA . ASN A 1 126 ? -1.625 -8.320 -1.058 1.00 91.75 126 ASN A CA 1
ATOM 950 C C . ASN A 1 126 ? -0.128 -8.443 -1.397 1.00 91.75 126 ASN A C 1
ATOM 952 O O . ASN A 1 126 ? 0.713 -7.961 -0.641 1.00 91.75 126 ASN A O 1
ATOM 956 N N . ALA A 1 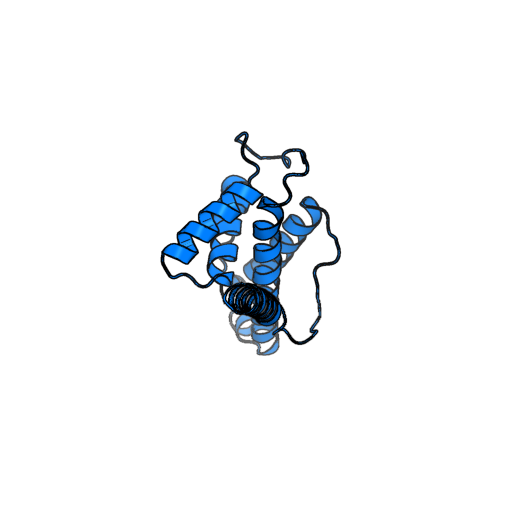127 ? 0.226 -9.040 -2.538 1.00 93.00 127 ALA A N 1
ATOM 957 C CA . ALA A 1 127 ? 1.603 -9.093 -3.021 1.00 93.00 127 ALA A CA 1
ATOM 958 C C . ALA A 1 127 ? 2.123 -7.689 -3.368 1.00 93.00 127 ALA A C 1
ATOM 960 O O . ALA A 1 127 ? 3.211 -7.320 -2.928 1.00 93.00 127 ALA A O 1
ATOM 961 N N . ALA A 1 128 ? 1.328 -6.883 -4.079 1.00 92.81 128 ALA A N 1
ATOM 962 C CA . ALA A 1 128 ? 1.669 -5.502 -4.409 1.00 92.81 128 ALA A CA 1
ATOM 963 C C . ALA A 1 128 ? 1.770 -4.616 -3.159 1.00 92.81 128 ALA A C 1
ATOM 965 O O . ALA A 1 128 ? 2.738 -3.871 -3.010 1.00 92.81 128 ALA A O 1
ATOM 966 N N . VAL A 1 129 ? 0.820 -4.734 -2.223 1.00 94.69 129 VAL A N 1
ATOM 967 C CA . VAL A 1 129 ? 0.844 -4.004 -0.943 1.00 94.69 129 VAL A CA 1
ATOM 968 C C . VAL A 1 129 ? 2.126 -4.300 -0.170 1.00 94.69 129 VAL A C 1
ATOM 970 O O . VAL A 1 129 ? 2.850 -3.379 0.217 1.00 94.69 129 VAL A O 1
ATOM 973 N N . ARG A 1 130 ? 2.446 -5.587 0.011 1.00 93.69 130 ARG A N 1
ATOM 974 C CA . ARG A 1 130 ? 3.666 -6.013 0.704 1.00 93.69 130 ARG A CA 1
ATOM 975 C C . ARG A 1 130 ? 4.918 -5.524 -0.006 1.00 93.69 130 ARG A C 1
ATOM 977 O O . ARG A 1 130 ? 5.846 -5.066 0.656 1.00 93.69 130 ARG A O 1
ATOM 984 N N . ALA A 1 131 ? 4.942 -5.586 -1.334 1.00 92.56 131 ALA A N 1
ATOM 985 C CA . ALA A 1 131 ? 6.120 -5.202 -2.084 1.00 92.56 131 ALA A CA 1
ATOM 986 C C . ALA A 1 131 ? 6.379 -3.696 -2.073 1.00 92.56 131 ALA A C 1
ATOM 988 O O . ALA A 1 131 ? 7.511 -3.281 -1.840 1.00 92.56 131 ALA A O 1
ATOM 989 N N . VAL A 1 132 ? 5.343 -2.872 -2.233 1.00 91.62 132 VAL A N 1
ATOM 990 C CA . VAL A 1 132 ? 5.465 -1.414 -2.115 1.00 91.62 132 VAL A CA 1
ATOM 991 C C . VAL A 1 132 ? 5.883 -1.023 -0.700 1.00 91.62 132 VAL A C 1
ATOM 993 O O . VAL A 1 132 ? 6.809 -0.229 -0.527 1.00 91.62 132 VAL A O 1
ATOM 996 N N . LYS A 1 133 ? 5.268 -1.623 0.326 1.00 91.12 133 LYS A N 1
ATOM 997 C CA . LYS A 1 133 ? 5.650 -1.384 1.723 1.00 91.12 133 LYS A CA 1
ATOM 998 C C . LYS A 1 133 ? 7.129 -1.715 1.956 1.00 91.12 133 LYS A C 1
ATOM 1000 O O . LYS A 1 133 ? 7.857 -0.901 2.522 1.00 91.12 133 LYS A O 1
ATOM 1005 N N . GLU A 1 134 ? 7.592 -2.866 1.471 1.00 89.94 134 GLU A N 1
ATOM 1006 C CA . GLU A 1 134 ? 8.955 -3.346 1.712 1.00 89.94 134 GLU A CA 1
ATOM 1007 C C . GLU A 1 134 ? 10.028 -2.651 0.868 1.00 89.94 134 GLU A C 1
ATOM 1009 O O . GLU A 1 134 ? 11.113 -2.382 1.377 1.00 89.94 134 GLU A O 1
ATOM 1014 N N . LYS A 1 135 ? 9.756 -2.363 -0.407 1.00 89.12 135 LYS A N 1
ATOM 1015 C CA . LYS A 1 135 ? 10.760 -1.828 -1.340 1.00 89.12 135 LYS A CA 1
ATOM 1016 C C . LYS A 1 135 ? 10.728 -0.312 -1.472 1.00 89.12 135 LYS A C 1
ATOM 1018 O O . LYS A 1 135 ? 11.740 0.273 -1.834 1.00 89.12 135 LYS A O 1
ATOM 1023 N N . MET A 1 136 ? 9.609 0.339 -1.147 1.00 86.31 136 MET A N 1
ATOM 1024 C CA . MET A 1 136 ? 9.470 1.790 -1.326 1.00 86.31 136 MET A CA 1
ATOM 1025 C C . MET A 1 136 ? 9.383 2.563 -0.009 1.00 86.31 136 MET A C 1
ATOM 1027 O O . MET A 1 136 ? 9.916 3.662 0.065 1.00 86.31 136 MET A O 1
ATOM 1031 N N . PHE A 1 137 ? 8.750 2.017 1.036 1.00 86.50 137 PHE A N 1
ATOM 1032 C CA . PHE A 1 137 ? 8.532 2.751 2.295 1.00 86.50 137 PHE A CA 1
ATOM 1033 C C . PHE A 1 137 ? 9.579 2.446 3.372 1.00 86.50 137 PHE A C 1
ATOM 1035 O O . PHE A 1 137 ? 10.162 3.377 3.932 1.00 86.50 137 PHE A O 1
ATOM 1042 N N . ILE A 1 138 ? 9.869 1.163 3.628 1.00 85.94 138 ILE A N 1
ATOM 1043 C CA . ILE A 1 138 ? 10.869 0.761 4.635 1.00 85.94 138 ILE A CA 1
ATOM 1044 C C . ILE A 1 138 ? 12.254 1.379 4.355 1.00 85.94 138 ILE A C 1
ATOM 1046 O O . ILE A 1 138 ? 12.826 1.956 5.284 1.00 85.94 138 ILE A O 1
ATOM 1050 N N . PRO A 1 139 ? 12.799 1.350 3.118 1.00 83.50 139 PRO A N 1
ATOM 1051 C CA . PRO A 1 139 ? 14.113 1.933 2.835 1.00 83.50 139 PRO A CA 1
ATOM 1052 C C . PRO A 1 139 ? 14.143 3.457 2.992 1.00 83.50 139 PRO A C 1
ATOM 1054 O O . PRO A 1 139 ? 15.192 4.022 3.285 1.00 83.50 139 PRO A O 1
ATOM 1057 N N . SER A 1 140 ? 12.993 4.123 2.852 1.00 75.56 140 SER A N 1
ATOM 1058 C CA . SER A 1 140 ? 12.838 5.563 3.089 1.00 75.56 140 SER A CA 1
ATOM 1059 C C . SER A 1 140 ? 12.701 5.927 4.574 1.00 75.56 140 SER A C 1
ATOM 1061 O O . SER A 1 140 ? 12.468 7.089 4.896 1.00 75.56 140 SER A O 1
ATOM 1063 N N . GLY A 1 141 ? 12.829 4.956 5.489 1.00 77.12 141 GLY A N 1
ATOM 1064 C CA . GLY A 1 141 ? 12.700 5.163 6.934 1.00 77.12 141 GLY A CA 1
ATOM 1065 C C . GLY A 1 141 ? 11.255 5.323 7.414 1.00 77.12 141 GLY A C 1
ATOM 1066 O O . GLY A 1 141 ? 11.029 5.616 8.588 1.00 77.12 141 GLY A O 1
ATOM 1067 N N . VAL A 1 142 ? 10.269 5.119 6.535 1.00 77.88 142 VAL A N 1
ATOM 1068 C CA . VAL A 1 142 ? 8.849 5.245 6.867 1.00 77.88 142 VAL A CA 1
ATOM 1069 C C . VAL A 1 142 ? 8.301 3.867 7.235 1.00 77.88 142 VAL A C 1
ATOM 1071 O O . VAL A 1 142 ? 8.064 3.021 6.373 1.00 77.88 142 VAL A O 1
ATOM 1074 N N . ILE A 1 143 ? 8.097 3.634 8.533 1.00 80.81 143 ILE A N 1
ATOM 1075 C CA . ILE A 1 143 ? 7.623 2.349 9.062 1.00 80.81 143 ILE A CA 1
ATOM 1076 C C . ILE A 1 143 ? 6.193 2.506 9.575 1.00 80.81 143 ILE A C 1
ATOM 1078 O O . ILE A 1 143 ? 5.946 3.192 10.565 1.00 80.81 143 ILE A O 1
ATOM 1082 N N . TYR A 1 144 ? 5.263 1.817 8.918 1.00 80.38 144 TYR A N 1
ATOM 1083 C CA . TYR A 1 144 ? 3.872 1.711 9.350 1.00 80.38 144 TYR A CA 1
ATOM 1084 C C . TYR A 1 144 ? 3.609 0.318 9.925 1.00 80.38 144 TYR A C 1
ATOM 1086 O O . TYR A 1 144 ? 3.739 -0.693 9.226 1.00 80.38 144 TYR A O 1
ATOM 1094 N N . SER A 1 145 ? 3.243 0.263 11.203 1.00 81.31 145 SER A N 1
ATOM 1095 C CA . SER A 1 145 ? 2.937 -0.978 11.924 1.00 81.31 145 SER A CA 1
ATOM 1096 C C . SER A 1 145 ? 1.557 -1.523 11.556 1.00 81.31 145 SER A C 1
ATOM 1098 O O . SER A 1 145 ? 1.324 -2.727 11.633 1.00 81.31 145 SER A O 1
ATOM 1100 N N . SER A 1 146 ? 0.658 -0.641 11.121 1.00 82.19 146 SER A N 1
ATOM 1101 C CA . SER A 1 146 ? -0.673 -0.981 10.628 1.00 82.19 146 SER A CA 1
ATOM 1102 C C . SER A 1 146 ? -0.643 -1.969 9.452 1.00 82.19 146 SER A C 1
ATOM 1104 O O . SER A 1 146 ? 0.207 -1.907 8.555 1.00 82.19 146 SER A O 1
ATOM 1106 N N . HIS A 1 147 ? -1.603 -2.895 9.471 1.00 85.50 147 HIS A N 1
ATOM 1107 C CA . HIS A 1 147 ? -1.841 -3.858 8.398 1.00 85.50 147 HIS A CA 1
ATOM 1108 C C . HIS A 1 147 ? -2.619 -3.189 7.263 1.00 85.50 147 HIS A C 1
ATOM 1110 O O . HIS A 1 147 ? -3.628 -2.520 7.513 1.00 85.50 147 HIS A O 1
ATOM 1116 N N . TRP A 1 148 ? -2.129 -3.331 6.034 1.00 86.25 148 TRP A N 1
ATOM 1117 C CA . TRP A 1 148 ? -2.697 -2.681 4.846 1.00 86.25 148 TRP A CA 1
ATOM 1118 C C . TRP A 1 148 ? -3.398 -3.675 3.934 1.00 86.25 148 TRP A C 1
ATOM 1120 O O . TRP A 1 148 ? -4.287 -3.295 3.179 1.00 86.25 148 TRP A O 1
ATOM 1130 N N . GLU A 1 149 ? -2.974 -4.927 4.025 1.00 86.00 149 GLU A N 1
ATOM 1131 C CA . GLU A 1 149 ? -3.494 -6.064 3.299 1.00 86.00 149 GLU A CA 1
ATOM 1132 C C . GLU A 1 149 ? -4.977 -6.287 3.636 1.00 86.00 149 GLU A C 1
ATOM 1134 O O . GLU A 1 149 ? -5.441 -5.992 4.750 1.00 86.00 149 GLU A O 1
ATOM 1139 N N . SER A 1 150 ? -5.723 -6.731 2.625 1.00 65.88 150 SER A N 1
ATOM 1140 C CA . SER A 1 150 ? -7.162 -6.995 2.682 1.00 65.88 150 SER A CA 1
ATOM 1141 C C . SER A 1 150 ? -7.481 -8.415 3.129 1.00 65.88 150 SER A C 1
ATOM 1143 O O . SER A 1 150 ? -6.701 -9.350 2.816 1.00 65.88 150 SER A O 1
#

pLDDT: mean 76.5, std 18.8, range [36.31, 95.44]

Foldseek 3Di:
DVVVVVVVVVVVVVVVVVVVVPPDDPDDDDDDPDDPVRLVVLLVVLLVVLLVLVPDDPVSVPPPVNVVVNVVSLVVSLNSLLVLLVCLVVPVVDDADPQDPDPRRLSVQLNVQLVVVVVVVDPSSQSSSVSCCVSPQVSVVHDRPGDSHD

Organism: NCBI:txid1552750